Protein AF-A0A2V8XP91-F1 (afdb_monomer_lite)

Sequence (107 aa):
MCFCIAAIALSFSPACYGQQNSTAPPQGPAVRTTSEEVLLDVVVRDKKGHPVNNLKPEDFQVFDNGELKKIIAFRLVQGGEAVAAGGSRMPLDPLRQVRLVTMIFQC

pLDDT: mean 80.27, std 17.64, range [36.31, 96.62]

Foldseek 3Di:
DDDDDDDDDDDDDDDDDDDDDDDDPDPDDDDDDDDDDDDAAEFEAEPVRHTDQPDDPVNDWDDDPNHTDDDPDDFGDDPQWTQDPVRDIDGHDPPDDYHYDYDYDYD

Radius of gyration: 37.21 Å; chains: 1; bounding box: 69×72×101 Å

Structure (mmCIF, N/CA/C/O backbone):
data_AF-A0A2V8XP91-F1
#
_entry.id   AF-A0A2V8XP91-F1
#
loop_
_atom_site.group_PDB
_atom_site.id
_atom_site.type_symbol
_atom_site.label_atom_id
_atom_site.label_alt_id
_atom_site.label_comp_id
_atom_site.label_asym_id
_atom_site.label_entity_id
_atom_site.label_seq_id
_atom_site.pdbx_PDB_ins_code
_atom_site.Cartn_x
_atom_site.Cartn_y
_atom_site.Cartn_z
_atom_site.occupancy
_atom_site.B_iso_or_equiv
_atom_site.auth_seq_id
_atom_site.auth_comp_id
_atom_site.auth_asym_id
_atom_site.auth_atom_id
_atom_site.pdbx_PDB_model_num
ATOM 1 N N . MET A 1 1 ? -52.636 -58.624 81.676 1.00 36.53 1 MET A N 1
ATOM 2 C CA . MET A 1 1 ? -51.297 -58.935 82.225 1.00 36.53 1 MET A CA 1
ATOM 3 C C . MET A 1 1 ? -50.266 -58.148 81.418 1.00 36.53 1 MET A C 1
ATOM 5 O O . MET A 1 1 ? -50.310 -58.275 80.206 1.00 36.53 1 MET A O 1
ATOM 9 N N . CYS A 1 2 ? -49.447 -57.321 82.090 1.00 41.09 2 CYS A N 1
ATOM 10 C CA . CYS A 1 2 ? -48.297 -56.512 81.611 1.00 41.09 2 CYS A CA 1
ATOM 11 C C . CYS A 1 2 ? -48.515 -55.604 80.379 1.00 41.09 2 CYS A C 1
ATOM 13 O O . CYS A 1 2 ? -48.532 -56.080 79.255 1.00 41.09 2 CYS A O 1
ATOM 15 N N . PHE A 1 3 ? -48.819 -54.306 80.527 1.00 44.50 3 PHE A N 1
ATOM 16 C CA . PHE A 1 3 ? -47.888 -53.176 80.768 1.00 44.50 3 PHE A CA 1
ATOM 17 C C . PHE A 1 3 ? -46.607 -53.193 79.918 1.00 44.5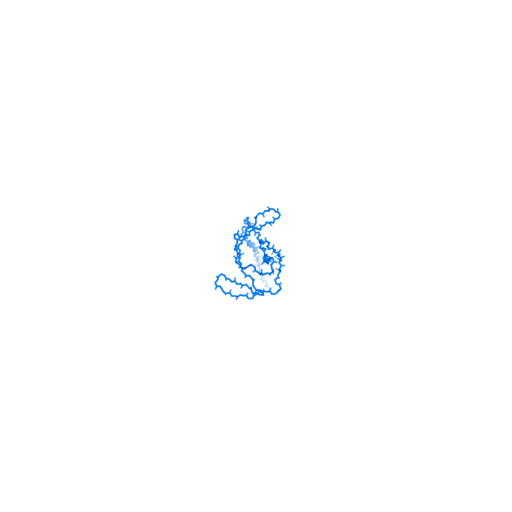0 3 PHE A C 1
ATOM 19 O O . PHE A 1 3 ? -45.765 -54.060 80.114 1.00 44.50 3 PHE A O 1
ATOM 26 N N . CYS A 1 4 ? -46.440 -52.177 79.060 1.00 36.31 4 CYS A N 1
ATOM 27 C CA . CYS A 1 4 ? -45.342 -51.205 79.159 1.00 36.31 4 CYS A CA 1
ATOM 28 C C . CYS A 1 4 ? -45.559 -50.044 78.174 1.00 36.31 4 CYS A C 1
ATOM 30 O O . CYS A 1 4 ? -45.600 -50.216 76.960 1.00 36.31 4 CYS A O 1
ATOM 32 N N . ILE A 1 5 ? -45.720 -48.856 78.752 1.00 50.47 5 ILE A N 1
ATOM 33 C CA . ILE A 1 5 ? -45.749 -47.550 78.095 1.00 50.47 5 ILE A CA 1
ATOM 34 C C . ILE A 1 5 ? -44.305 -47.185 77.739 1.00 50.47 5 ILE A C 1
ATOM 36 O O . ILE A 1 5 ? -43.437 -47.239 78.607 1.00 50.47 5 ILE A O 1
ATOM 40 N N . ALA A 1 6 ? -44.053 -46.759 76.504 1.00 48.72 6 ALA A N 1
ATOM 41 C CA . ALA A 1 6 ? -42.838 -46.034 76.148 1.00 48.72 6 ALA A CA 1
ATOM 42 C C . ALA A 1 6 ? -43.220 -44.863 75.234 1.00 48.72 6 ALA A C 1
ATOM 44 O O . ALA A 1 6 ? -43.519 -45.039 74.055 1.00 48.72 6 ALA A O 1
ATOM 45 N N . ALA A 1 7 ? -43.268 -43.664 75.814 1.00 51.41 7 ALA A N 1
ATOM 46 C CA . ALA A 1 7 ? -43.439 -42.421 75.081 1.00 51.41 7 ALA A CA 1
ATOM 47 C C . ALA A 1 7 ? -42.097 -42.040 74.437 1.00 51.41 7 ALA A C 1
ATOM 49 O O . ALA A 1 7 ? -41.140 -41.719 75.139 1.00 51.41 7 ALA A O 1
ATOM 50 N N . ILE A 1 8 ? -42.024 -42.083 73.106 1.00 57.62 8 ILE A N 1
ATOM 51 C CA . ILE A 1 8 ? -40.885 -41.569 72.340 1.00 57.62 8 ILE A CA 1
ATOM 52 C C . ILE A 1 8 ? -41.246 -40.147 71.905 1.00 57.62 8 ILE A C 1
ATOM 54 O O . ILE A 1 8 ? -42.025 -39.948 70.976 1.00 57.62 8 ILE A O 1
ATOM 58 N N . ALA A 1 9 ? -40.699 -39.152 72.601 1.00 53.88 9 ALA A N 1
ATOM 59 C CA . ALA A 1 9 ? -40.743 -37.764 72.164 1.00 53.88 9 ALA A CA 1
ATOM 60 C C . ALA A 1 9 ? -39.676 -37.556 71.075 1.00 53.88 9 ALA A C 1
ATOM 62 O O . ALA A 1 9 ? -38.485 -37.465 71.365 1.00 53.88 9 ALA A O 1
ATOM 63 N N . LEU A 1 10 ? -40.103 -37.524 69.811 1.00 54.44 10 LEU A N 1
ATOM 64 C CA . LEU A 1 10 ? -39.263 -37.152 68.671 1.00 54.44 10 LEU A CA 1
ATOM 65 C C . LEU A 1 10 ? -39.172 -35.623 68.594 1.00 54.44 10 LEU A C 1
ATOM 67 O O . LEU A 1 10 ? -40.071 -34.955 68.086 1.00 54.44 10 LEU A O 1
ATOM 71 N N . SER A 1 11 ? -38.079 -35.071 69.113 1.00 48.62 11 SER A N 1
ATOM 72 C CA . SER A 1 11 ? -37.718 -33.663 68.952 1.00 48.62 11 SER A CA 1
ATOM 73 C C . SER A 1 11 ? -37.369 -33.384 67.485 1.00 48.62 11 SER A C 1
ATOM 75 O O . SER A 1 11 ? -36.304 -33.768 67.007 1.00 48.62 11 SER A O 1
ATOM 77 N N . PHE A 1 12 ? -38.271 -32.726 66.758 1.00 53.31 12 PHE A N 1
ATOM 78 C CA . PHE A 1 12 ? -38.005 -32.190 65.423 1.00 53.31 12 PHE A CA 1
ATOM 79 C C . PHE A 1 12 ? -37.183 -30.898 65.550 1.00 53.31 12 PHE A C 1
ATOM 81 O O . PHE A 1 12 ? -37.722 -29.843 65.878 1.00 53.31 12 PHE A O 1
ATOM 88 N N . SER A 1 13 ? -35.879 -30.973 65.286 1.00 54.28 13 SER A N 1
ATOM 89 C CA . SER A 1 13 ? -35.042 -29.788 65.062 1.00 54.28 13 SER A CA 1
ATOM 90 C C . SER A 1 13 ? -35.112 -29.400 63.581 1.00 54.28 13 SER A C 1
ATOM 92 O O . SER A 1 13 ? -34.723 -30.214 62.740 1.00 54.28 13 SER A O 1
ATOM 94 N N . PRO A 1 14 ? -35.572 -28.192 63.211 1.00 53.16 14 PRO A N 1
ATOM 95 C CA . PRO A 1 14 ? -35.466 -27.730 61.835 1.00 53.16 14 PRO A CA 1
ATOM 96 C C . PRO A 1 14 ? -33.995 -27.429 61.523 1.00 53.16 14 PRO A C 1
ATOM 98 O O . PRO A 1 14 ? -33.377 -26.554 62.129 1.00 53.16 14 PRO A O 1
ATOM 101 N N . ALA A 1 15 ? -33.422 -28.175 60.579 1.00 53.12 15 ALA A N 1
ATOM 102 C CA . ALA A 1 15 ? -32.127 -27.853 60.002 1.00 53.12 15 ALA A CA 1
ATOM 103 C C . ALA A 1 15 ? -32.283 -26.608 59.115 1.00 53.12 15 ALA A C 1
ATOM 105 O O . ALA A 1 15 ? -32.898 -26.659 58.049 1.00 53.12 15 ALA A O 1
ATOM 106 N N . CYS A 1 16 ? -31.740 -25.476 59.561 1.00 45.78 16 CYS A N 1
ATOM 107 C CA . CYS A 1 16 ? -31.570 -24.302 58.717 1.00 45.78 16 CYS A CA 1
ATOM 108 C C . CYS A 1 16 ? -30.510 -24.611 57.650 1.00 45.78 16 CYS A C 1
ATOM 110 O O . CYS A 1 16 ? -29.324 -24.710 57.960 1.00 45.78 16 CYS A O 1
ATOM 112 N N . TYR A 1 17 ? -30.923 -24.744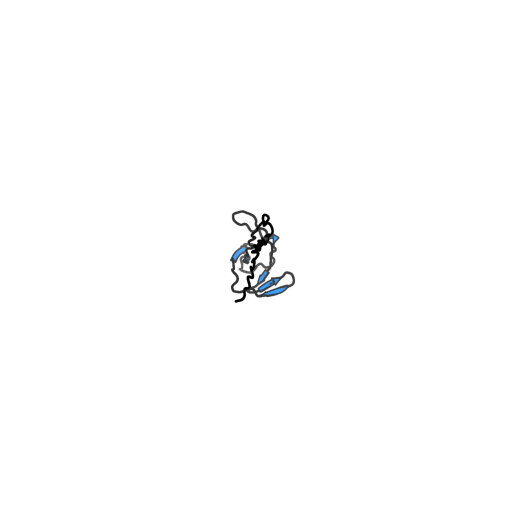 56.391 1.00 55.78 17 TYR A N 1
ATOM 113 C CA . TYR A 1 17 ? -30.000 -24.692 55.261 1.00 55.78 17 TYR A CA 1
ATOM 114 C C . TYR A 1 17 ? -29.554 -23.238 55.070 1.00 55.78 17 TYR A C 1
ATOM 116 O O . TYR A 1 17 ? -30.339 -22.385 54.661 1.00 55.78 17 TYR A O 1
ATOM 124 N N . GLY A 1 18 ? -28.298 -22.940 55.405 1.00 43.34 18 GLY A N 1
ATOM 125 C CA . GLY A 1 18 ? -27.674 -21.664 55.073 1.00 43.34 18 GLY A CA 1
ATOM 126 C C . GLY A 1 18 ? -27.460 -21.564 53.563 1.00 43.34 18 GLY A C 1
ATOM 127 O O . GLY A 1 18 ? -26.744 -22.373 52.978 1.00 43.34 18 GLY A O 1
ATOM 128 N N . GLN A 1 19 ? -28.084 -20.574 52.929 1.00 55.03 19 GLN A N 1
ATOM 129 C CA . GLN A 1 19 ? -27.846 -20.225 51.531 1.00 55.03 19 GLN A CA 1
ATOM 130 C C . GLN A 1 19 ? -26.458 -19.581 51.411 1.00 55.03 19 GLN A C 1
ATOM 132 O O . GLN A 1 19 ? -26.241 -18.453 51.854 1.00 55.03 19 GLN A O 1
ATOM 137 N N . GLN A 1 20 ? -25.500 -20.297 50.826 1.00 50.72 20 GLN A N 1
ATOM 138 C CA . GLN A 1 20 ? -24.184 -19.749 50.516 1.00 50.72 20 GLN A CA 1
ATOM 139 C C . GLN A 1 20 ? -24.284 -18.946 49.213 1.00 50.72 20 GLN A C 1
ATOM 141 O O . GLN A 1 20 ? -24.157 -19.487 48.118 1.00 50.72 20 GLN A O 1
ATOM 146 N N . ASN A 1 21 ? -24.543 -17.642 49.330 1.00 51.50 21 ASN A N 1
ATOM 147 C CA . ASN A 1 21 ? -24.444 -16.717 48.205 1.00 51.50 21 ASN A CA 1
ATOM 148 C C . ASN A 1 21 ? -22.971 -16.598 47.780 1.00 51.50 21 ASN A C 1
ATOM 150 O O . ASN A 1 21 ? -22.156 -16.008 48.487 1.00 51.50 21 ASN A O 1
ATOM 154 N N . SER A 1 22 ? -22.624 -17.145 46.614 1.00 53.94 22 SER A N 1
ATOM 155 C CA . SER A 1 22 ? -21.352 -16.865 45.950 1.00 53.94 22 SER A CA 1
ATOM 156 C C . SER A 1 22 ? -21.352 -15.421 45.444 1.00 53.94 22 SER A C 1
ATOM 158 O O . SER A 1 22 ? -22.071 -15.077 44.508 1.00 53.94 22 SER A O 1
ATOM 160 N N . THR A 1 23 ? -20.555 -14.562 46.073 1.00 55.12 23 THR A N 1
ATOM 161 C CA . THR A 1 23 ? -20.344 -13.178 45.641 1.00 55.12 23 THR A CA 1
ATOM 162 C C . THR A 1 23 ? -19.533 -13.171 44.343 1.00 55.12 23 THR A C 1
ATOM 164 O O . THR A 1 23 ? -18.331 -13.430 44.356 1.00 55.12 23 THR A O 1
ATOM 167 N N . ALA A 1 24 ? -20.182 -12.894 43.210 1.00 65.38 24 ALA A N 1
ATOM 168 C CA . ALA A 1 24 ? -19.483 -12.586 41.965 1.00 65.38 24 ALA A CA 1
ATOM 169 C C . ALA A 1 24 ? -18.715 -11.256 42.125 1.00 65.38 24 ALA A C 1
ATOM 171 O O . ALA A 1 24 ? -19.263 -10.316 42.713 1.00 65.38 24 ALA A O 1
ATOM 172 N N . PRO A 1 25 ? -17.465 -11.145 41.637 1.00 70.50 25 PRO A N 1
ATOM 173 C CA . PRO A 1 25 ? -16.710 -9.904 41.741 1.00 70.50 25 PRO A CA 1
ATOM 174 C C . PRO A 1 25 ? -17.427 -8.772 40.985 1.00 70.50 25 PRO A C 1
ATOM 176 O O . PRO A 1 25 ? -18.003 -9.019 39.919 1.00 70.50 25 PRO A O 1
ATOM 179 N N . PRO A 1 26 ? -17.407 -7.532 41.510 1.00 65.06 26 PRO A N 1
ATOM 180 C CA . PRO A 1 26 ? -18.045 -6.398 40.859 1.00 65.06 26 PRO A CA 1
ATOM 181 C C . PRO A 1 26 ? -17.397 -6.159 39.492 1.00 65.06 26 PRO A C 1
ATOM 183 O O . PRO A 1 26 ? -16.201 -5.886 39.390 1.00 65.06 26 PRO A O 1
ATOM 186 N N . GLN A 1 27 ? -18.196 -6.269 38.431 1.00 68.56 27 GLN A N 1
ATOM 187 C CA . GLN A 1 27 ? -17.799 -5.886 37.080 1.00 68.56 27 GLN A CA 1
ATOM 188 C C . GLN A 1 27 ? -17.730 -4.356 37.019 1.00 68.56 27 G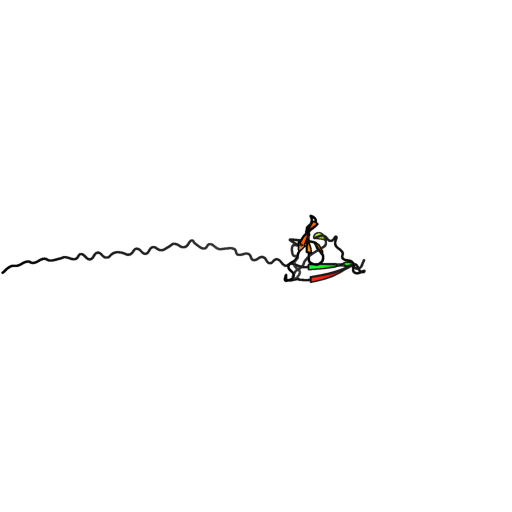LN A C 1
ATOM 190 O O . GLN A 1 27 ? -18.720 -3.682 36.747 1.00 68.56 27 GLN A O 1
ATOM 195 N N . GLY A 1 28 ? -16.562 -3.800 37.347 1.00 75.06 28 GLY A N 1
ATOM 196 C CA . GLY A 1 28 ? -16.273 -2.386 37.118 1.00 75.06 28 GLY A CA 1
ATOM 197 C C . GLY A 1 28 ? -16.330 -2.041 35.620 1.00 75.06 28 GLY A C 1
ATOM 198 O O . GLY A 1 28 ? -16.241 -2.944 34.782 1.00 75.06 28 GLY A O 1
ATOM 199 N N . PRO A 1 29 ? -16.474 -0.757 35.249 1.00 75.19 29 PRO A N 1
ATOM 200 C CA . PRO A 1 29 ? -16.560 -0.351 33.849 1.00 75.19 29 PRO A CA 1
ATOM 201 C C . PRO A 1 29 ? -15.323 -0.812 33.064 1.00 75.19 29 PRO A C 1
ATOM 203 O O . PRO A 1 29 ? -14.206 -0.374 33.331 1.00 75.19 29 PRO A O 1
ATOM 206 N N . ALA A 1 30 ? -15.517 -1.703 32.091 1.00 77.75 30 ALA A N 1
ATOM 207 C CA . ALA A 1 30 ? -14.460 -2.144 31.190 1.00 77.75 30 ALA A CA 1
ATOM 208 C C . ALA A 1 30 ? -14.423 -1.225 29.961 1.00 77.75 30 ALA A C 1
ATOM 210 O O . ALA A 1 30 ? -15.369 -1.208 29.172 1.00 77.75 30 ALA A O 1
ATOM 211 N N . VAL A 1 31 ? -13.330 -0.480 29.772 1.00 80.19 31 VAL A N 1
ATOM 212 C CA . VAL A 1 31 ? -13.088 0.251 28.520 1.00 80.19 31 VAL A CA 1
ATOM 213 C C . VAL A 1 31 ? -12.695 -0.769 27.455 1.00 80.19 31 VAL A C 1
ATOM 215 O O . VAL A 1 31 ? -11.643 -1.399 27.543 1.00 80.19 31 VAL A O 1
ATOM 218 N N . ARG A 1 32 ? -13.564 -0.963 26.461 1.00 78.12 32 ARG A N 1
ATOM 219 C CA . ARG A 1 32 ? -13.287 -1.797 25.289 1.00 78.12 32 ARG A CA 1
ATOM 220 C C . ARG A 1 32 ? -12.879 -0.893 24.134 1.00 78.12 32 ARG A C 1
ATOM 222 O O . ARG A 1 32 ? -13.700 -0.122 23.647 1.00 78.12 32 ARG A O 1
ATOM 229 N N . THR A 1 33 ? -11.636 -1.018 23.687 1.00 79.00 33 THR A N 1
ATOM 230 C CA . THR A 1 33 ? -11.152 -0.364 22.466 1.00 79.00 33 THR A CA 1
ATOM 231 C C . THR A 1 33 ? -11.089 -1.395 21.349 1.00 79.00 33 THR A C 1
ATOM 233 O O . THR A 1 33 ? -10.575 -2.494 21.548 1.00 79.00 33 THR A O 1
ATOM 236 N N . THR A 1 34 ? -11.613 -1.038 20.178 1.00 76.31 34 THR A N 1
ATOM 237 C CA . THR A 1 34 ? -11.428 -1.807 18.941 1.00 76.31 34 THR A CA 1
ATOM 238 C C . THR A 1 34 ? -10.451 -1.040 18.058 1.00 76.31 34 THR A C 1
ATOM 240 O O . THR A 1 34 ? -10.582 0.175 17.923 1.00 76.31 34 THR A O 1
ATOM 243 N N . SER A 1 35 ? -9.453 -1.732 17.513 1.00 79.38 35 SER A N 1
ATOM 244 C CA . SER A 1 35 ? -8.490 -1.165 16.567 1.00 79.38 35 SER A CA 1
ATOM 245 C C . SER A 1 35 ? -8.573 -1.964 15.278 1.00 79.38 35 SER A C 1
ATOM 247 O O . SER A 1 35 ? -8.484 -3.190 15.316 1.00 79.38 35 SER A O 1
ATOM 249 N N . GLU A 1 36 ? -8.740 -1.274 14.156 1.00 83.25 36 GLU A N 1
ATOM 250 C CA . GLU A 1 36 ? -8.699 -1.875 12.827 1.00 83.25 36 GLU A CA 1
ATOM 251 C C . GLU A 1 36 ? -7.359 -1.537 12.169 1.00 83.25 36 GLU A C 1
ATOM 253 O O . GLU A 1 36 ? -6.980 -0.370 12.062 1.00 83.25 36 GLU A O 1
ATOM 258 N N . GLU A 1 37 ? -6.631 -2.566 11.743 1.00 87.94 37 GLU A N 1
ATOM 259 C CA . GLU A 1 37 ? -5.451 -2.423 10.897 1.00 87.94 37 GLU A CA 1
ATOM 260 C C . GLU A 1 37 ? -5.839 -2.768 9.461 1.00 87.94 37 GLU A C 1
ATOM 262 O O . GLU A 1 37 ? -6.360 -3.849 9.183 1.00 87.94 37 GLU A O 1
ATOM 267 N N . VAL A 1 38 ? -5.562 -1.849 8.537 1.00 90.06 38 VAL A N 1
ATOM 268 C CA . VAL A 1 38 ? -5.826 -2.045 7.113 1.00 90.06 38 VAL A CA 1
ATOM 269 C C . VAL A 1 38 ? -4.506 -2.201 6.374 1.00 90.06 38 VAL A C 1
ATOM 271 O O . VAL A 1 38 ? -3.706 -1.269 6.309 1.00 90.06 38 VAL A O 1
ATOM 274 N N . LEU A 1 39 ? -4.302 -3.369 5.764 1.00 91.56 39 LEU A N 1
ATOM 275 C CA . LEU A 1 39 ? -3.175 -3.591 4.867 1.00 91.56 39 LEU A CA 1
ATOM 276 C C . LEU A 1 39 ? -3.485 -3.020 3.475 1.00 91.56 39 LEU A C 1
ATOM 278 O O . LEU A 1 39 ? -4.483 -3.388 2.852 1.00 91.56 39 LEU A O 1
ATOM 282 N N . LEU A 1 40 ? -2.603 -2.150 2.983 1.00 93.00 40 LEU A N 1
ATOM 283 C CA . LEU A 1 40 ? -2.631 -1.609 1.625 1.00 93.00 40 LEU A CA 1
ATOM 284 C C . LEU A 1 40 ? -1.401 -2.104 0.860 1.00 93.00 40 LEU A C 1
ATOM 286 O O . LEU A 1 40 ? -0.276 -1.964 1.339 1.00 93.00 40 LEU A O 1
ATOM 290 N N . ASP A 1 41 ? -1.613 -2.666 -0.328 1.00 92.88 41 ASP A N 1
ATOM 291 C CA . ASP A 1 41 ? -0.537 -3.026 -1.250 1.00 92.88 41 ASP A CA 1
ATOM 292 C C . ASP A 1 41 ? -0.408 -1.916 -2.297 1.00 92.88 41 ASP A C 1
ATOM 294 O O . ASP A 1 41 ? -1.368 -1.602 -3.004 1.00 92.88 41 ASP A O 1
ATOM 298 N N . VAL A 1 42 ? 0.777 -1.314 -2.406 1.00 94.44 42 VAL A N 1
ATOM 299 C CA . VAL A 1 42 ? 1.028 -0.217 -3.347 1.00 94.44 42 VAL A CA 1
ATOM 300 C C . VAL A 1 42 ? 2.044 -0.653 -4.394 1.00 94.44 42 VAL A C 1
ATOM 302 O O . VAL A 1 42 ? 3.156 -1.063 -4.068 1.00 94.44 42 VAL A O 1
ATOM 305 N N . VAL A 1 43 ? 1.667 -0.542 -5.667 1.00 94.38 43 VAL A N 1
ATOM 306 C CA . VAL A 1 43 ? 2.557 -0.781 -6.806 1.00 94.38 43 VAL A CA 1
ATOM 307 C C . VAL A 1 43 ? 2.911 0.554 -7.435 1.00 94.38 43 VAL A C 1
ATOM 309 O O . VAL A 1 43 ? 2.055 1.227 -8.009 1.00 94.38 43 VAL A O 1
ATOM 312 N N . VAL A 1 44 ? 4.190 0.914 -7.354 1.00 95.31 44 VAL A N 1
ATOM 313 C CA . VAL A 1 44 ? 4.710 2.153 -7.935 1.00 95.31 44 VAL A CA 1
ATOM 314 C C . VAL A 1 44 ? 5.613 1.838 -9.117 1.00 95.31 44 VAL A C 1
ATOM 316 O O . VAL A 1 44 ? 6.537 1.026 -9.010 1.00 95.31 44 VAL A O 1
ATOM 319 N N . ARG A 1 45 ? 5.332 2.470 -10.260 1.00 95.31 45 ARG A N 1
ATOM 320 C CA . ARG A 1 45 ? 6.099 2.306 -11.500 1.00 95.31 45 ARG A CA 1
ATOM 321 C C . ARG A 1 45 ? 6.485 3.650 -12.108 1.00 95.31 45 ARG A C 1
ATOM 323 O O . ARG A 1 45 ? 5.746 4.625 -11.984 1.00 95.31 45 ARG A O 1
ATOM 330 N N . ASP A 1 46 ? 7.625 3.685 -12.790 1.00 95.69 46 ASP A N 1
ATOM 331 C CA . ASP A 1 46 ? 8.022 4.819 -13.627 1.00 95.69 46 ASP A CA 1
ATOM 332 C C . ASP A 1 46 ? 7.219 4.854 -14.945 1.00 95.69 46 ASP A C 1
ATOM 334 O O . ASP A 1 46 ? 6.479 3.923 -15.281 1.00 95.69 46 ASP A O 1
ATOM 338 N N . LYS A 1 47 ? 7.397 5.913 -15.741 1.00 95.19 47 LYS A N 1
ATOM 339 C CA . LYS A 1 47 ? 6.744 6.060 -17.055 1.00 95.19 47 LYS A CA 1
ATOM 340 C C . LYS A 1 47 ? 7.096 4.972 -18.076 1.00 95.19 47 LYS A C 1
ATOM 342 O O . LYS A 1 47 ? 6.405 4.833 -19.079 1.00 95.19 47 LYS A O 1
ATOM 347 N N . LYS A 1 48 ? 8.191 4.242 -17.861 1.00 94.75 48 LYS A N 1
ATOM 348 C CA . LYS A 1 48 ? 8.640 3.126 -18.703 1.00 94.75 48 LYS A CA 1
ATOM 349 C C . LYS A 1 48 ? 8.106 1.781 -18.190 1.00 94.75 48 LYS A C 1
ATOM 351 O O . LYS A 1 48 ? 8.337 0.758 -18.827 1.00 94.75 48 LYS A O 1
ATOM 356 N N . GLY A 1 49 ? 7.382 1.776 -17.069 1.00 93.31 49 GLY A N 1
ATOM 357 C CA . GLY A 1 49 ? 6.806 0.594 -16.436 1.00 93.31 49 GLY A CA 1
ATOM 358 C C . GLY A 1 49 ? 7.731 -0.113 -15.441 1.00 93.31 49 GLY A C 1
ATOM 359 O O . GLY A 1 49 ? 7.328 -1.140 -14.882 1.00 93.31 49 GLY A O 1
ATOM 360 N N . HIS A 1 50 ? 8.936 0.400 -15.177 1.00 94.44 50 HIS A N 1
ATOM 361 C CA . HIS A 1 50 ? 9.851 -0.207 -14.211 1.00 94.44 50 HIS A CA 1
ATOM 362 C C . HIS A 1 50 ? 9.363 0.022 -12.777 1.00 94.44 50 HIS A C 1
ATOM 364 O O . HIS A 1 50 ? 8.892 1.117 -12.466 1.00 94.44 50 HIS A O 1
ATOM 370 N N . PRO A 1 51 ? 9.472 -0.981 -11.888 1.00 93.75 51 PRO A N 1
ATOM 371 C CA . PRO A 1 51 ? 9.111 -0.812 -10.487 1.00 93.75 51 PRO A CA 1
ATOM 372 C C . PRO A 1 51 ? 10.052 0.176 -9.788 1.00 93.75 51 PRO A C 1
ATOM 374 O O . PRO A 1 51 ? 11.271 0.092 -9.935 1.00 93.75 51 PRO A O 1
ATOM 377 N N . VAL A 1 52 ? 9.480 1.063 -8.976 1.00 94.75 52 VAL A N 1
ATOM 378 C CA . VAL A 1 52 ? 10.220 1.962 -8.080 1.00 94.75 52 VAL A CA 1
ATOM 379 C C . VAL A 1 52 ? 10.246 1.320 -6.693 1.00 94.75 52 VAL A C 1
ATOM 381 O O . VAL A 1 52 ? 9.215 1.221 -6.033 1.00 94.75 52 VAL A O 1
ATOM 384 N N . ASN A 1 53 ? 11.406 0.817 -6.266 1.00 92.94 53 ASN A N 1
ATOM 385 C CA . ASN A 1 53 ? 11.549 -0.026 -5.068 1.00 92.94 53 ASN A CA 1
ATOM 386 C C . ASN A 1 53 ? 12.282 0.647 -3.895 1.00 92.94 53 ASN A C 1
ATOM 388 O O . ASN A 1 53 ? 12.450 0.026 -2.849 1.00 92.94 53 ASN A O 1
ATOM 392 N N . ASN A 1 54 ? 12.731 1.888 -4.066 1.00 92.31 54 ASN A N 1
ATOM 393 C CA . ASN A 1 54 ? 13.497 2.650 -3.079 1.00 92.31 54 ASN A CA 1
ATOM 394 C C . ASN A 1 54 ? 12.637 3.644 -2.279 1.00 92.31 54 ASN A C 1
ATOM 396 O O . ASN A 1 54 ? 13.190 4.556 -1.666 1.00 92.31 54 ASN A O 1
ATOM 400 N N . LEU A 1 55 ? 11.313 3.471 -2.305 1.00 93.81 55 LEU A N 1
ATOM 401 C CA . LEU A 1 55 ? 10.367 4.294 -1.556 1.00 93.81 55 LEU A CA 1
ATOM 402 C C . LEU A 1 55 ? 10.434 3.985 -0.066 1.00 93.81 55 LEU A C 1
ATOM 404 O O . LEU A 1 55 ? 10.683 2.848 0.351 1.00 93.81 55 LEU A O 1
ATOM 408 N N . LYS A 1 56 ? 10.167 5.009 0.727 1.00 94.44 56 LYS A N 1
ATOM 409 C CA . LYS A 1 56 ? 10.222 4.979 2.179 1.00 94.44 56 LYS A CA 1
ATOM 410 C C . LYS A 1 56 ? 8.867 5.386 2.762 1.00 94.44 56 LYS A C 1
ATOM 412 O O . LYS A 1 56 ? 8.076 6.017 2.064 1.00 94.44 56 LYS A O 1
ATOM 417 N N . PRO A 1 57 ? 8.569 5.055 4.031 1.00 94.44 57 PRO A N 1
ATOM 418 C CA . PRO A 1 57 ? 7.323 5.469 4.675 1.00 94.44 57 PRO A CA 1
ATOM 419 C C . PRO A 1 57 ? 7.029 6.971 4.561 1.00 94.44 57 PRO A C 1
ATOM 421 O O . PRO A 1 57 ? 5.870 7.343 4.414 1.00 94.44 57 PRO A O 1
ATOM 424 N N . GLU A 1 58 ? 8.061 7.822 4.611 1.00 95.81 58 GLU A N 1
ATOM 425 C CA . GLU A 1 58 ? 7.912 9.287 4.523 1.00 95.81 58 GLU A CA 1
ATOM 426 C C . GLU A 1 58 ? 7.393 9.777 3.165 1.00 95.81 58 GLU A C 1
ATOM 428 O O . GLU A 1 58 ? 6.851 10.877 3.082 1.00 95.81 58 GLU A O 1
ATOM 433 N N . ASP A 1 59 ? 7.531 8.961 2.117 1.00 95.44 59 ASP A N 1
ATOM 434 C CA . ASP A 1 59 ? 7.049 9.271 0.769 1.00 95.44 59 ASP A CA 1
ATOM 435 C C . ASP A 1 59 ? 5.524 9.079 0.637 1.00 95.44 59 ASP A C 1
ATOM 437 O O . ASP A 1 59 ? 4.949 9.353 -0.418 1.00 95.44 59 ASP A O 1
ATOM 441 N N . PHE A 1 60 ? 4.850 8.603 1.693 1.00 95.31 60 PHE A N 1
ATOM 442 C CA . PHE A 1 60 ? 3.422 8.299 1.693 1.00 95.31 60 PHE A CA 1
ATOM 443 C C . PHE A 1 60 ? 2.659 9.066 2.773 1.00 95.31 60 PHE A C 1
ATOM 445 O O . PHE A 1 60 ? 3.077 9.181 3.924 1.00 95.31 60 PHE A O 1
ATOM 452 N N . GLN A 1 61 ? 1.453 9.500 2.414 1.00 95.88 61 GLN A N 1
ATOM 453 C CA . GLN A 1 61 ? 0.415 9.905 3.356 1.00 95.88 61 GLN A CA 1
ATOM 454 C C . GLN A 1 61 ? -0.853 9.130 3.021 1.00 95.88 61 GLN A C 1
ATOM 456 O O . GLN A 1 61 ? -1.308 9.133 1.877 1.00 95.88 61 GLN A O 1
ATOM 461 N N . VAL A 1 62 ? -1.411 8.441 4.013 1.00 94.38 62 VAL A N 1
ATOM 462 C CA . VAL A 1 62 ? -2.658 7.692 3.856 1.00 94.38 62 VAL A CA 1
ATOM 463 C C . VAL A 1 62 ? -3.764 8.505 4.495 1.00 94.38 62 VAL A C 1
ATOM 465 O O . VAL A 1 62 ? -3.690 8.816 5.680 1.00 94.38 62 VAL A O 1
ATOM 468 N N . PHE A 1 63 ? -4.786 8.835 3.717 1.00 95.25 63 PHE A N 1
ATOM 469 C CA . PHE A 1 63 ? -5.989 9.481 4.219 1.00 95.25 63 PHE A CA 1
ATOM 470 C C . PHE A 1 63 ? -7.160 8.519 4.096 1.00 95.25 63 PHE A C 1
ATOM 472 O O . PHE A 1 63 ? -7.297 7.831 3.086 1.00 95.25 63 PHE A O 1
ATOM 479 N N . ASP A 1 64 ? -8.020 8.506 5.102 1.00 91.62 64 ASP A N 1
ATOM 480 C CA . ASP A 1 64 ? -9.304 7.818 5.054 1.00 91.62 64 ASP A CA 1
ATOM 481 C C . ASP A 1 64 ? -10.389 8.804 5.480 1.00 91.62 64 ASP A C 1
ATOM 483 O O . ASP A 1 64 ? -10.286 9.447 6.525 1.00 91.62 64 ASP A O 1
ATOM 487 N N . ASN A 1 65 ? -11.372 8.996 4.598 1.00 93.75 65 ASN A N 1
ATOM 488 C CA . ASN A 1 65 ? -12.399 10.035 4.704 1.00 93.75 65 ASN A CA 1
ATOM 489 C C . ASN A 1 65 ? -11.835 11.443 4.992 1.00 93.75 65 ASN A C 1
ATOM 491 O O . ASN A 1 65 ? -12.439 12.236 5.707 1.00 93.75 65 ASN A O 1
ATOM 495 N N . GLY A 1 66 ? -10.662 11.758 4.432 1.00 96.19 66 GLY A N 1
ATOM 496 C CA . GLY A 1 66 ? -9.983 13.045 4.618 1.00 96.19 66 GLY A CA 1
ATOM 497 C C . GLY A 1 66 ? -9.150 13.159 5.899 1.00 96.19 66 GLY A C 1
ATOM 498 O O . GLY A 1 66 ? -8.431 14.140 6.064 1.00 96.19 66 GLY A O 1
ATOM 499 N N . GLU A 1 67 ? -9.175 12.159 6.780 1.00 96.62 67 GLU A N 1
ATOM 500 C CA . GLU A 1 67 ? -8.339 12.125 7.979 1.00 96.62 67 GLU A CA 1
ATOM 501 C C . GLU A 1 67 ? -7.022 11.393 7.725 1.00 96.62 67 GLU A C 1
ATOM 503 O O . GLU A 1 67 ? -7.013 10.276 7.204 1.00 96.62 67 GLU A O 1
ATOM 508 N N . LEU A 1 68 ? -5.908 11.984 8.161 1.00 96.25 68 LEU A N 1
ATOM 509 C CA . LEU A 1 68 ? -4.592 11.353 8.081 1.00 96.25 68 LEU A CA 1
ATOM 510 C C . LEU A 1 68 ? -4.527 10.112 8.984 1.00 96.25 68 LEU A C 1
ATOM 512 O O . LEU A 1 68 ? -4.793 10.182 10.186 1.00 96.25 68 LEU A O 1
ATOM 516 N N . LYS A 1 69 ? -4.108 8.983 8.415 1.00 95.38 69 LYS A N 1
ATOM 517 C CA . LYS A 1 69 ? -3.900 7.716 9.115 1.00 95.38 69 LYS A CA 1
ATOM 518 C C . LYS A 1 69 ? -2.410 7.423 9.261 1.00 95.38 69 LYS A C 1
ATOM 520 O O . LYS A 1 69 ? -1.603 7.656 8.362 1.00 95.38 69 LYS A O 1
ATOM 525 N N . LYS A 1 70 ? -2.042 6.904 10.432 1.00 94.38 70 LYS A N 1
ATOM 526 C CA . LYS A 1 70 ? -0.659 6.556 10.765 1.00 94.38 70 LYS A CA 1
ATOM 527 C C . LYS A 1 70 ? -0.249 5.263 10.057 1.00 94.38 70 LYS A C 1
ATOM 529 O O . LYS A 1 70 ? -0.919 4.246 10.200 1.00 94.38 70 LYS A O 1
ATOM 534 N N . ILE A 1 71 ? 0.900 5.281 9.386 1.00 95.31 71 ILE A N 1
ATOM 535 C CA . ILE A 1 71 ? 1.543 4.073 8.855 1.00 95.31 71 ILE A CA 1
ATOM 536 C C . ILE A 1 71 ? 2.302 3.397 10.003 1.00 95.31 71 ILE A C 1
ATOM 538 O O . ILE A 1 71 ? 3.234 3.974 10.562 1.00 95.31 71 ILE A O 1
ATOM 542 N N . ILE A 1 72 ? 1.880 2.191 10.389 1.00 93.19 72 ILE A N 1
ATOM 543 C CA . ILE A 1 72 ? 2.467 1.445 11.519 1.00 93.19 72 ILE A CA 1
ATOM 544 C C . ILE A 1 72 ? 3.509 0.407 11.092 1.00 93.19 72 ILE A C 1
ATOM 546 O O . ILE A 1 72 ? 4.380 0.056 11.883 1.00 93.19 72 ILE A O 1
ATOM 550 N N . ALA A 1 73 ? 3.444 -0.058 9.844 1.00 91.38 73 ALA A N 1
ATOM 551 C CA . ALA A 1 73 ? 4.376 -1.016 9.272 1.00 91.38 73 ALA A CA 1
ATOM 552 C C . ALA A 1 73 ? 4.589 -0.716 7.788 1.00 91.38 73 ALA A C 1
ATOM 554 O O . ALA A 1 73 ? 3.666 -0.314 7.081 1.00 91.38 73 ALA A O 1
ATOM 555 N N . PHE A 1 74 ? 5.810 -0.944 7.314 1.00 93.44 74 PHE A N 1
ATOM 556 C CA . PHE A 1 74 ? 6.179 -0.763 5.917 1.00 93.44 74 PHE A CA 1
ATOM 557 C C . PHE A 1 74 ? 7.179 -1.842 5.516 1.00 93.44 74 PHE A C 1
ATOM 559 O O . PHE A 1 74 ? 8.106 -2.152 6.265 1.00 93.44 74 PHE A O 1
ATOM 566 N N . ARG A 1 75 ? 6.975 -2.439 4.343 1.00 92.19 75 ARG A N 1
ATOM 567 C CA . ARG A 1 75 ? 7.842 -3.489 3.803 1.00 92.19 75 ARG A CA 1
ATOM 568 C C . ARG A 1 75 ? 7.806 -3.459 2.286 1.00 92.19 75 ARG A C 1
ATOM 570 O O . ARG A 1 75 ? 6.767 -3.166 1.701 1.00 92.19 75 ARG A O 1
ATOM 577 N N . LEU A 1 76 ? 8.916 -3.831 1.663 1.00 94.00 76 LEU A N 1
ATOM 578 C CA . LEU A 1 76 ? 8.947 -4.055 0.225 1.00 94.00 76 LEU A CA 1
ATOM 579 C C . LEU A 1 76 ? 8.311 -5.417 -0.079 1.00 94.00 76 LEU A C 1
ATOM 581 O O . LEU A 1 76 ? 8.608 -6.404 0.591 1.00 94.00 76 LEU A O 1
ATOM 585 N N . VAL A 1 77 ? 7.455 -5.480 -1.095 1.00 91.88 77 VAL A N 1
ATOM 586 C CA . VAL A 1 77 ? 6.912 -6.738 -1.623 1.00 91.88 77 VAL A CA 1
ATOM 587 C C . VAL A 1 77 ? 7.438 -6.937 -3.038 1.00 91.88 77 VAL A C 1
ATOM 589 O O . VAL A 1 77 ? 7.345 -6.039 -3.874 1.00 91.88 77 VAL A O 1
ATOM 592 N N . GLN A 1 78 ? 8.002 -8.111 -3.309 1.00 89.19 78 GLN A N 1
ATOM 593 C CA . GLN A 1 78 ? 8.476 -8.500 -4.635 1.00 89.19 78 GLN A CA 1
ATOM 594 C C . GLN A 1 78 ? 7.829 -9.828 -5.023 1.00 89.19 78 GLN A C 1
ATOM 596 O O . GLN A 1 78 ? 8.129 -10.873 -4.452 1.00 89.19 78 GLN A O 1
ATOM 601 N N . GLY A 1 79 ? 6.911 -9.779 -5.992 1.00 86.12 79 GLY A N 1
ATOM 602 C CA . GLY A 1 79 ? 6.118 -10.946 -6.370 1.00 86.12 79 GLY A CA 1
ATOM 603 C C . GLY A 1 79 ? 5.273 -11.447 -5.196 1.00 86.12 79 GLY A C 1
ATOM 604 O O . GLY A 1 79 ? 4.494 -10.688 -4.627 1.00 86.12 79 GLY A O 1
ATOM 605 N N . GLY A 1 80 ? 5.440 -12.722 -4.839 1.00 87.81 80 GLY A N 1
ATOM 606 C CA . GLY A 1 80 ? 4.741 -13.370 -3.726 1.00 87.81 80 GLY A CA 1
ATOM 607 C C . GLY A 1 80 ? 5.456 -13.277 -2.376 1.00 87.81 80 GLY A C 1
ATOM 608 O O . GLY A 1 80 ? 5.060 -13.980 -1.454 1.00 87.81 80 GLY A O 1
ATOM 609 N N . GLU A 1 81 ? 6.501 -12.455 -2.239 1.00 91.44 81 GLU A N 1
ATOM 610 C CA . GLU A 1 81 ? 7.316 -12.393 -1.021 1.00 91.44 81 GLU A CA 1
ATOM 611 C C . GLU A 1 81 ? 7.397 -10.982 -0.430 1.00 91.44 81 GLU A C 1
ATOM 613 O O . GLU A 1 81 ? 7.513 -9.984 -1.143 1.00 91.44 81 GLU A O 1
ATOM 618 N N . ALA A 1 82 ? 7.384 -10.904 0.900 1.00 90.06 82 ALA A N 1
ATOM 619 C CA . ALA A 1 82 ? 7.761 -9.718 1.659 1.00 90.06 82 ALA A CA 1
ATOM 620 C C . ALA A 1 82 ? 9.266 -9.719 1.941 1.00 90.06 82 ALA A C 1
ATOM 622 O O . ALA A 1 82 ? 9.804 -10.715 2.420 1.00 90.06 82 ALA A O 1
ATOM 623 N N . VAL A 1 83 ? 9.922 -8.583 1.716 1.00 90.50 83 VAL A N 1
ATOM 624 C CA . VAL A 1 83 ? 11.341 -8.353 1.997 1.00 90.50 83 VAL A CA 1
ATOM 625 C C . VAL A 1 83 ? 11.461 -7.402 3.189 1.00 90.50 83 VAL A C 1
ATOM 627 O O . VAL A 1 83 ? 11.031 -6.247 3.129 1.00 90.50 83 VAL A O 1
ATOM 630 N N . ALA A 1 84 ? 12.030 -7.891 4.289 1.00 84.81 84 ALA A N 1
ATOM 631 C CA . ALA A 1 84 ? 12.297 -7.089 5.481 1.00 84.81 84 ALA A CA 1
ATOM 632 C C . ALA A 1 84 ? 13.556 -6.221 5.307 1.00 84.81 84 ALA A C 1
ATOM 634 O O . ALA A 1 84 ? 14.414 -6.511 4.475 1.00 84.81 84 ALA A O 1
ATOM 635 N N . ALA A 1 85 ? 13.718 -5.200 6.157 1.00 75.44 85 ALA A N 1
ATOM 636 C CA . ALA A 1 85 ? 14.862 -4.277 6.121 1.00 75.44 85 ALA A CA 1
ATOM 637 C C . ALA A 1 85 ? 16.244 -4.965 6.241 1.00 75.44 85 ALA A C 1
ATOM 639 O O . ALA A 1 85 ? 17.247 -4.399 5.824 1.00 75.44 85 ALA A O 1
ATOM 640 N N . GLY A 1 86 ? 16.296 -6.197 6.766 1.00 80.31 86 GLY A N 1
ATOM 641 C CA . GLY A 1 86 ? 17.506 -7.029 6.846 1.00 80.31 86 GLY A CA 1
ATOM 642 C C . GLY A 1 86 ? 17.685 -8.037 5.703 1.00 80.31 86 GLY A C 1
ATOM 643 O O . GLY A 1 86 ? 18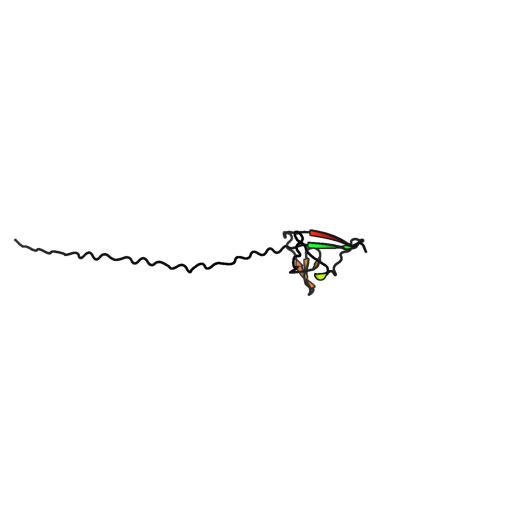.500 -8.943 5.826 1.00 80.31 86 GLY A O 1
ATOM 644 N N . GLY A 1 87 ? 16.893 -7.955 4.629 1.00 81.25 87 GLY A N 1
ATOM 645 C CA . GLY A 1 87 ? 16.983 -8.858 3.473 1.00 81.25 87 GLY A CA 1
ATOM 646 C C . GLY A 1 87 ? 16.338 -10.237 3.660 1.00 81.25 87 GLY A C 1
ATOM 647 O O . GLY A 1 87 ? 16.309 -11.021 2.711 1.00 81.25 87 GLY A O 1
ATOM 648 N N . SER A 1 88 ? 15.784 -10.529 4.843 1.00 87.62 88 SER A N 1
ATOM 649 C CA . SER A 1 88 ? 14.953 -11.719 5.059 1.00 87.62 88 SER A CA 1
ATOM 650 C C . SER A 1 88 ? 13.715 -11.661 4.165 1.00 87.62 88 SER A C 1
ATOM 652 O O . SER A 1 88 ? 13.046 -10.623 4.098 1.00 87.62 88 SER A O 1
ATOM 654 N N . ARG A 1 89 ? 13.428 -12.769 3.476 1.00 90.44 89 ARG A N 1
ATOM 655 C CA . ARG A 1 89 ? 12.272 -12.919 2.592 1.00 90.44 89 ARG A CA 1
ATOM 656 C C . ARG A 1 89 ? 11.287 -13.897 3.203 1.00 90.44 89 ARG A C 1
ATOM 658 O O . ARG A 1 89 ? 11.687 -14.962 3.666 1.00 90.44 89 ARG A O 1
ATOM 665 N N . MET A 1 90 ? 10.013 -13.527 3.204 1.00 92.56 90 MET A N 1
ATOM 666 C CA . MET A 1 90 ? 8.945 -14.371 3.723 1.00 92.56 90 MET A CA 1
ATOM 667 C C . MET A 1 90 ? 7.819 -14.479 2.692 1.00 92.56 90 MET A C 1
ATOM 669 O O . MET A 1 90 ? 7.364 -13.439 2.199 1.00 92.56 90 MET A O 1
ATOM 673 N N . PRO A 1 91 ? 7.364 -15.698 2.354 1.00 92.56 91 PRO A N 1
ATOM 674 C CA . PRO A 1 91 ? 6.253 -15.880 1.436 1.00 92.56 91 PRO A CA 1
ATOM 675 C C . PRO A 1 91 ? 4.976 -15.276 2.018 1.00 92.56 91 PRO A C 1
ATOM 677 O O . PRO A 1 91 ? 4.729 -15.310 3.225 1.00 92.56 91 PRO A O 1
ATOM 680 N N . LEU A 1 92 ? 4.173 -14.694 1.139 1.00 90.19 92 LEU A N 1
ATOM 681 C CA . LEU A 1 92 ? 2.887 -14.108 1.472 1.00 90.19 92 LEU A CA 1
ATOM 682 C C . LEU A 1 92 ? 1.794 -15.167 1.361 1.00 90.19 92 LEU A C 1
ATOM 684 O O . LEU A 1 92 ? 1.841 -16.016 0.474 1.00 90.19 92 LEU A O 1
ATOM 688 N N . ASP A 1 93 ? 0.787 -15.080 2.228 1.00 90.44 93 ASP A N 1
ATOM 689 C CA . ASP A 1 93 ? -0.429 -15.879 2.080 1.00 90.44 93 ASP A CA 1
ATOM 690 C C . ASP A 1 93 ? -1.145 -15.490 0.767 1.00 90.44 93 ASP A C 1
ATOM 692 O O . ASP A 1 93 ? -1.532 -14.323 0.618 1.00 90.44 93 ASP A O 1
ATOM 696 N N . PRO A 1 94 ? -1.330 -16.423 -0.187 1.00 86.38 94 PRO A N 1
ATOM 697 C CA . PRO A 1 94 ? -2.013 -16.152 -1.450 1.00 86.38 94 PRO A CA 1
ATOM 698 C C . PRO A 1 94 ? -3.484 -15.757 -1.289 1.00 86.38 94 PRO A C 1
ATOM 700 O O . PRO A 1 94 ? -4.031 -15.100 -2.171 1.00 86.38 94 PRO A O 1
ATOM 703 N N . LEU A 1 95 ? -4.128 -16.162 -0.189 1.00 90.12 95 LEU A N 1
ATOM 704 C CA . LEU A 1 95 ? -5.538 -15.879 0.092 1.00 90.12 95 LEU A CA 1
ATOM 705 C C . LEU A 1 95 ? -5.736 -14.635 0.960 1.00 90.12 95 LEU A C 1
ATOM 707 O O . LEU A 1 95 ? -6.870 -14.312 1.325 1.00 90.12 95 LEU A O 1
ATOM 711 N N . ARG A 1 96 ? -4.660 -13.910 1.282 1.00 87.12 96 ARG A N 1
ATOM 712 C CA . ARG A 1 96 ? -4.784 -12.651 2.014 1.00 87.12 96 ARG A CA 1
ATOM 713 C C . ARG A 1 96 ? -5.664 -11.675 1.233 1.00 87.12 96 ARG A C 1
ATOM 715 O O . ARG A 1 96 ? -5.578 -11.569 0.009 1.00 87.12 96 ARG A O 1
ATOM 722 N N . GLN A 1 97 ? -6.459 -10.888 1.946 1.00 86.00 97 GLN A N 1
ATOM 723 C CA . GLN A 1 97 ? -7.191 -9.797 1.320 1.00 86.00 97 GLN A CA 1
ATOM 724 C C . GLN A 1 97 ? -6.203 -8.733 0.821 1.00 86.00 97 GLN A C 1
ATOM 726 O O . GLN A 1 97 ? -5.511 -8.096 1.612 1.00 86.00 97 GLN A O 1
ATOM 731 N N . VAL A 1 98 ? -6.150 -8.538 -0.497 1.00 86.31 98 VAL A N 1
ATOM 732 C CA . VAL A 1 98 ? -5.302 -7.529 -1.142 1.00 86.31 98 VAL A CA 1
ATOM 733 C C . VAL A 1 98 ? -6.139 -6.298 -1.470 1.00 86.31 98 VAL A C 1
ATOM 735 O O . VAL A 1 98 ? -7.119 -6.377 -2.209 1.00 86.31 98 VAL A O 1
ATOM 738 N N . ARG A 1 99 ? -5.731 -5.141 -0.941 1.00 91.75 99 ARG A N 1
ATOM 739 C CA . ARG A 1 99 ? -6.253 -3.825 -1.332 1.00 91.75 99 ARG A CA 1
ATOM 740 C C . ARG A 1 99 ? -5.170 -3.122 -2.144 1.00 91.75 99 ARG A C 1
ATOM 742 O O . ARG A 1 99 ? -4.278 -2.496 -1.577 1.00 91.75 99 ARG A O 1
ATOM 749 N N . LEU A 1 100 ? -5.214 -3.319 -3.462 1.00 91.56 100 LEU A N 1
ATOM 750 C CA . LEU A 1 100 ? -4.170 -2.873 -4.382 1.00 91.56 100 LEU A CA 1
ATOM 751 C C . LEU A 1 100 ? -4.419 -1.444 -4.870 1.00 91.56 100 LEU A C 1
ATOM 753 O O . LEU A 1 100 ? -5.473 -1.145 -5.428 1.00 91.56 100 LEU A O 1
ATOM 757 N N . VAL A 1 101 ? -3.398 -0.601 -4.751 1.00 93.44 101 VAL A N 1
ATOM 758 C CA . VAL A 1 101 ? -3.342 0.734 -5.352 1.00 93.44 101 VAL A CA 1
ATOM 759 C C . VAL A 1 101 ? -2.157 0.787 -6.313 1.00 93.44 101 VAL A C 1
ATOM 761 O O . VAL A 1 101 ? -1.047 0.392 -5.962 1.00 93.44 101 VAL A O 1
ATOM 764 N N . THR A 1 102 ? -2.378 1.266 -7.539 1.00 92.31 102 THR A N 1
ATOM 765 C CA . THR A 1 102 ? -1.307 1.432 -8.536 1.00 92.31 102 THR A CA 1
ATOM 766 C C . THR A 1 102 ? -1.064 2.908 -8.811 1.00 92.31 102 THR A C 1
ATOM 768 O O . THR A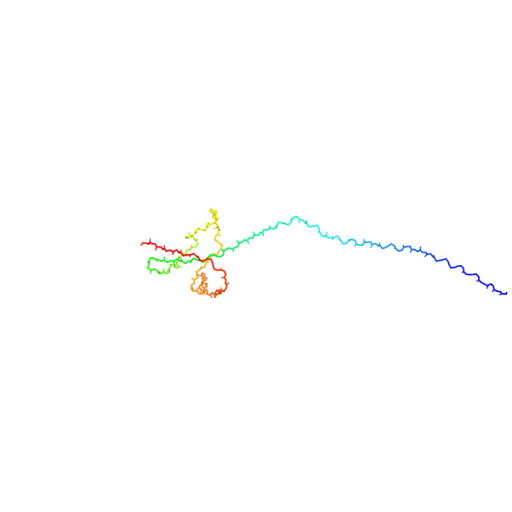 1 102 ? -2.003 3.649 -9.092 1.00 92.31 102 THR A O 1
ATOM 771 N N . MET A 1 103 ? 0.202 3.322 -8.763 1.00 92.62 103 MET A N 1
ATOM 772 C CA . MET A 1 103 ? 0.642 4.687 -9.049 1.00 92.62 103 MET A CA 1
ATOM 773 C C . MET A 1 103 ? 1.695 4.679 -10.161 1.00 92.62 103 MET A C 1
ATOM 775 O O . MET A 1 103 ? 2.629 3.875 -10.137 1.00 92.62 103 MET A O 1
ATOM 779 N N . ILE A 1 104 ? 1.559 5.589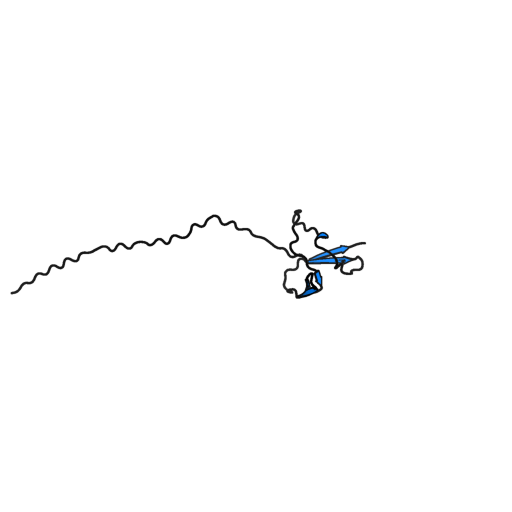 -11.128 1.00 92.19 104 ILE A N 1
ATOM 780 C CA . ILE A 1 104 ? 2.512 5.763 -12.232 1.00 92.19 104 ILE A CA 1
ATOM 781 C C . ILE A 1 104 ? 3.122 7.154 -12.127 1.00 92.19 104 ILE A C 1
ATOM 783 O O . ILE A 1 104 ? 2.403 8.151 -12.117 1.00 92.19 104 ILE A O 1
ATOM 787 N N . PHE A 1 105 ? 4.448 7.214 -12.074 1.00 86.12 105 PHE A N 1
ATOM 788 C CA . PHE A 1 105 ? 5.188 8.462 -11.967 1.00 86.12 105 PHE A CA 1
ATOM 789 C C . PHE A 1 105 ? 5.642 8.929 -13.348 1.00 86.12 105 PHE A C 1
ATOM 791 O O . PHE A 1 105 ? 6.254 8.180 -14.116 1.00 86.12 105 PHE A O 1
ATOM 798 N N . GLN A 1 106 ? 5.343 10.188 -13.654 1.00 77.62 106 GLN A N 1
ATOM 799 C CA . GLN A 1 106 ? 5.790 10.872 -14.860 1.00 77.62 106 GLN A CA 1
ATOM 800 C C . GLN A 1 106 ? 6.916 11.833 -14.472 1.00 77.62 106 GLN A C 1
ATOM 802 O O . GLN A 1 106 ? 6.652 12.925 -13.982 1.00 77.62 106 GLN A O 1
ATOM 807 N N . CYS A 1 107 ? 8.164 11.393 -14.638 1.00 60.03 107 CYS A N 1
ATOM 808 C CA . CYS A 1 107 ? 9.338 12.265 -14.564 1.00 60.03 107 CYS A CA 1
ATOM 809 C C . CYS A 1 107 ? 9.653 12.847 -15.944 1.00 60.03 107 CYS A C 1
ATOM 811 O O . CYS A 1 107 ? 9.599 12.069 -16.937 1.00 60.03 107 CYS A O 1
#

Secondary structure (DSSP, 8-state):
-----------------------PPP--------------EEEEEETTS-B-----GGG--EEETTEEE------EEETTEEE-TTS-EEEPPTTS---EEEEEE--